Protein AF-A0A284R017-F1 (afdb_monomer)

Organism: Armillaria ostoyae (NCBI:txid47428)

Foldseek 3Di:
DLVPDLPPQLVVLLVVLVVLQVVCCVVVVDGPCQLSVLQSLLSSLVSSLLVLLVVLLCVVVCVVVVTRYVCVVCPPVSLVSSLVSLCSSLVSNVSSCVVVVHDPVSNVVSVVVSVLSVVLSVQADSNDNVSSVCSNVDCPVVVVVVVPD

Sequence (149 aa):
MKRVTHWPQAVLGLAFNWGALLGWSAVAGTTNWSVCLPLYAGGICWTLVYDTIYAHQDKNDDVTVGIRSTALLFGDHTRSILSGLSVASVSLISYAGILNSQAAPFYCGAGLGALQLARVLYETDFESRPSCWKGFVGYVEQRSDITSN

InterPro domains:
  IPR000537 UbiA prenyltransferase [PF01040] (1-136)
  IPR039653 Prenyltransferase [PTHR11048] (1-137)
  IPR039653 P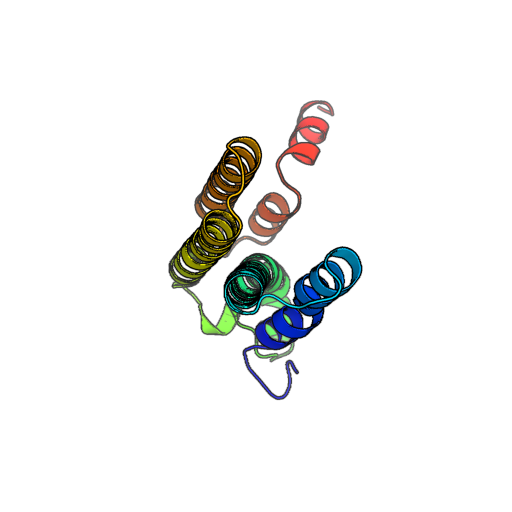renyltransferase [cd13959] (1-136)
  IPR044878 UbiA prenyltransferase superfamily [G3DSA:1.10.357.140] (1-37)

Structure (mmCIF, N/CA/C/O backbone):
data_AF-A0A284R017-F1
#
_entry.id   AF-A0A284R017-F1
#
loop_
_atom_site.group_PDB
_atom_site.id
_atom_site.type_symbol
_atom_site.label_atom_id
_atom_site.label_alt_id
_atom_site.label_comp_id
_atom_site.label_asym_id
_atom_site.label_entity_id
_atom_site.label_seq_id
_atom_site.pdbx_PDB_ins_code
_atom_site.Cartn_x
_atom_site.Cartn_y
_atom_site.Cartn_z
_atom_site.occupancy
_atom_site.B_iso_or_equiv
_atom_site.auth_seq_id
_atom_site.auth_comp_id
_atom_site.auth_asym_id
_atom_site.auth_atom_id
_atom_site.pdbx_PDB_model_num
ATOM 1 N N . MET A 1 1 ? -20.616 -8.095 0.391 1.00 56.44 1 MET A N 1
ATOM 2 C CA . MET A 1 1 ? -19.623 -9.018 0.995 1.00 56.44 1 MET A CA 1
ATOM 3 C C . MET A 1 1 ? -19.599 -9.028 2.516 1.00 56.44 1 MET A C 1
ATOM 5 O O . MET A 1 1 ? -19.394 -10.103 3.054 1.00 56.44 1 MET A O 1
ATOM 9 N N . LYS A 1 2 ? -19.878 -7.915 3.216 1.00 50.31 2 LYS A N 1
ATOM 10 C CA . LYS A 1 2 ? -19.912 -7.870 4.697 1.00 50.31 2 LYS A CA 1
ATOM 11 C C . LYS A 1 2 ? -20.845 -8.908 5.371 1.00 50.31 2 LYS A C 1
ATOM 13 O O . LYS A 1 2 ? -20.697 -9.210 6.544 1.00 50.31 2 LYS A O 1
ATOM 18 N N . ARG A 1 3 ? -21.801 -9.477 4.615 1.00 59.59 3 ARG A N 1
ATOM 19 C CA . ARG A 1 3 ? -22.713 -10.561 5.040 1.00 59.59 3 ARG A CA 1
ATOM 20 C C . ARG A 1 3 ? -22.215 -11.986 4.728 1.00 59.59 3 ARG A C 1
ATOM 22 O O . ARG A 1 3 ? -22.877 -12.940 5.104 1.00 59.59 3 ARG A O 1
ATOM 29 N N . VAL A 1 4 ? -21.095 -12.132 4.012 1.00 60.03 4 VAL A N 1
ATOM 30 C CA . VAL A 1 4 ? -20.580 -13.415 3.482 1.00 60.03 4 VAL A CA 1
ATOM 31 C C . VAL A 1 4 ? -19.119 -13.659 3.888 1.00 60.03 4 VAL A C 1
ATOM 33 O O . VAL A 1 4 ? -18.724 -14.800 4.086 1.00 60.03 4 VAL A O 1
ATOM 36 N N . THR A 1 5 ? -18.304 -12.609 4.039 1.00 60.84 5 THR A N 1
ATOM 37 C CA . THR A 1 5 ? -16.871 -12.719 4.363 1.00 60.84 5 THR A CA 1
ATOM 38 C C . THR A 1 5 ? -16.441 -11.600 5.316 1.00 60.84 5 THR A C 1
ATOM 40 O O . THR A 1 5 ? -16.956 -10.484 5.246 1.00 60.84 5 THR A O 1
ATOM 43 N N . HIS A 1 6 ? -15.481 -11.911 6.194 1.00 62.28 6 HIS A N 1
ATOM 44 C CA . HIS A 1 6 ? -14.837 -10.957 7.109 1.00 62.28 6 HIS A CA 1
ATOM 45 C C . HIS A 1 6 ? -13.808 -10.046 6.416 1.00 62.28 6 HIS A C 1
ATOM 47 O O . HIS A 1 6 ? -13.276 -9.145 7.050 1.00 62.28 6 HIS A O 1
ATOM 53 N N . TRP A 1 7 ? -13.541 -10.271 5.125 1.00 63.94 7 TRP A N 1
ATOM 54 C CA . TRP A 1 7 ? -12.548 -9.567 4.311 1.00 63.94 7 TRP A CA 1
ATOM 55 C C . TRP A 1 7 ? -13.193 -8.881 3.095 1.00 63.94 7 TRP A C 1
ATOM 57 O O . TRP A 1 7 ? -12.783 -9.132 1.958 1.00 63.94 7 TRP A O 1
ATOM 67 N N . PRO A 1 8 ? -14.211 -8.015 3.272 1.00 70.31 8 PRO A N 1
ATOM 68 C CA . PRO A 1 8 ? -14.759 -7.252 2.146 1.00 70.31 8 PRO A CA 1
ATOM 69 C C . PRO A 1 8 ? -13.668 -6.421 1.443 1.00 70.31 8 PRO A C 1
ATOM 71 O O . PRO A 1 8 ? -13.686 -6.264 0.224 1.00 70.31 8 PRO A O 1
ATOM 74 N N . GLN A 1 9 ? -12.679 -5.984 2.217 1.00 73.38 9 GLN A N 1
ATOM 75 C CA . GLN A 1 9 ? -11.556 -5.146 1.809 1.00 73.38 9 GLN A CA 1
ATOM 76 C C . GLN A 1 9 ? -10.626 -5.830 0.803 1.00 73.38 9 GLN A C 1
ATOM 78 O O . GLN A 1 9 ? -10.089 -5.181 -0.087 1.00 73.38 9 GLN A O 1
ATOM 83 N N . ALA A 1 10 ? -10.459 -7.155 0.899 1.00 75.75 10 ALA A N 1
ATOM 84 C CA . ALA A 1 10 ? -9.610 -7.899 -0.030 1.00 75.75 10 ALA A CA 1
ATOM 85 C C . ALA A 1 10 ? -10.193 -7.892 -1.447 1.00 75.75 10 ALA A C 1
ATOM 87 O O . ALA A 1 10 ? -9.468 -7.723 -2.422 1.00 75.75 10 ALA A O 1
ATOM 88 N N . VAL A 1 11 ? -11.516 -8.019 -1.569 1.00 80.62 11 VAL A N 1
ATOM 89 C CA . VAL A 1 11 ? -12.182 -7.976 -2.877 1.00 80.62 11 VAL A CA 1
ATOM 90 C C . VAL A 1 11 ? -12.226 -6.564 -3.438 1.00 80.62 11 VAL A C 1
ATOM 92 O O . VAL A 1 11 ? -12.041 -6.392 -4.641 1.00 80.62 11 VAL A O 1
ATOM 95 N N . LEU A 1 12 ? -12.392 -5.556 -2.579 1.00 81.56 12 LEU A N 1
ATOM 96 C CA . LEU A 1 12 ? -12.246 -4.164 -2.994 1.00 81.56 12 LEU A CA 1
ATOM 97 C C . LEU A 1 12 ? -10.828 -3.894 -3.520 1.00 81.56 12 LEU A C 1
ATOM 99 O O . LEU A 1 12 ? -10.679 -3.322 -4.596 1.00 81.56 12 LEU A O 1
ATOM 103 N N . GLY A 1 13 ? -9.802 -4.383 -2.818 1.00 79.50 13 GLY A N 1
ATOM 104 C CA . GLY A 1 13 ? -8.407 -4.300 -3.246 1.00 79.50 13 GLY A CA 1
ATOM 105 C C . GLY A 1 13 ? -8.163 -4.942 -4.606 1.00 79.50 13 GLY A C 1
ATOM 106 O O . GLY A 1 13 ? -7.541 -4.315 -5.461 1.00 79.50 13 GLY A O 1
ATOM 107 N N . LEU A 1 14 ? -8.695 -6.143 -4.842 1.00 84.69 14 LEU A N 1
ATOM 108 C CA . LEU A 1 14 ? -8.590 -6.817 -6.140 1.00 84.69 14 LEU A CA 1
ATOM 109 C C . LEU A 1 14 ? -9.257 -6.005 -7.263 1.00 84.69 14 LEU A C 1
ATOM 111 O O . LEU A 1 14 ? -8.658 -5.780 -8.311 1.00 84.69 14 LEU A O 1
ATOM 115 N N . ALA A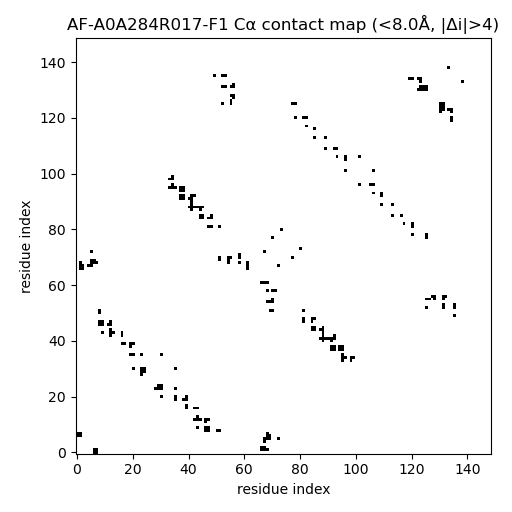 1 15 ? -10.482 -5.526 -7.040 1.00 86.19 15 ALA A N 1
ATOM 116 C CA . ALA A 1 15 ? -11.217 -4.777 -8.054 1.00 86.19 15 ALA A CA 1
ATOM 117 C C . ALA A 1 15 ? -10.543 -3.436 -8.391 1.00 86.19 15 ALA A C 1
ATOM 119 O O . ALA A 1 15 ? -10.408 -3.090 -9.563 1.00 86.19 15 ALA A O 1
ATOM 120 N N . PHE A 1 16 ? -10.093 -2.693 -7.376 1.00 84.56 16 PHE A N 1
ATOM 121 C CA . PHE A 1 16 ? -9.549 -1.347 -7.563 1.00 84.56 16 PHE A CA 1
ATOM 122 C C . PHE A 1 16 ? -8.141 -1.363 -8.169 1.00 84.56 16 PHE A C 1
ATOM 124 O O . PHE A 1 16 ? -7.828 -0.564 -9.051 1.00 84.56 16 PHE A O 1
ATOM 131 N N . ASN A 1 17 ? -7.295 -2.314 -7.759 1.00 89.88 17 ASN A N 1
ATOM 132 C CA . ASN A 1 17 ? -5.925 -2.401 -8.269 1.00 89.88 17 ASN A CA 1
ATOM 133 C C . ASN A 1 17 ? -5.845 -2.975 -9.688 1.00 89.88 17 ASN A C 1
ATOM 135 O O . ASN A 1 17 ? -4.788 -2.902 -10.315 1.00 89.88 17 ASN A O 1
ATOM 139 N N . TRP A 1 18 ? -6.949 -3.496 -10.238 1.00 90.00 18 TRP A N 1
ATOM 140 C CA . TRP A 1 18 ? -6.992 -4.019 -11.607 1.00 90.00 18 TRP A CA 1
ATOM 141 C C . TRP A 1 18 ? -6.566 -2.962 -12.640 1.00 90.00 18 TRP A C 1
ATOM 143 O O . TRP A 1 18 ? -5.974 -3.286 -13.672 1.00 90.00 18 TRP A O 1
ATOM 153 N N . GLY A 1 19 ? -6.778 -1.680 -12.319 1.00 89.00 19 GLY A N 1
ATOM 154 C CA . GLY A 1 19 ? -6.311 -0.545 -13.112 1.00 89.00 19 GLY A CA 1
ATOM 155 C C . GLY A 1 19 ? -4.799 -0.533 -13.366 1.00 89.00 19 GLY A C 1
ATOM 156 O O . GLY A 1 19 ? -4.385 -0.086 -14.430 1.00 89.00 19 GLY A O 1
ATOM 157 N N . ALA A 1 20 ? -3.971 -1.081 -12.467 1.00 89.69 20 ALA A N 1
ATOM 158 C CA . ALA A 1 20 ? -2.522 -1.170 -12.675 1.00 89.69 20 ALA A CA 1
ATOM 159 C C . ALA A 1 20 ? -2.160 -2.109 -13.841 1.00 89.69 20 ALA A C 1
ATOM 161 O O . ALA A 1 20 ? -1.275 -1.801 -14.640 1.00 89.69 20 ALA A O 1
ATOM 162 N N . LEU A 1 21 ? -2.877 -3.231 -13.974 1.00 92.19 21 LEU A N 1
ATOM 163 C CA . LEU A 1 21 ? -2.685 -4.190 -15.067 1.00 92.19 21 LEU A CA 1
ATOM 164 C C . LEU A 1 21 ? -3.164 -3.603 -16.398 1.00 92.19 21 LEU A C 1
ATOM 166 O O . LEU A 1 21 ? -2.461 -3.684 -17.407 1.00 92.19 21 LEU A O 1
ATOM 170 N N . LEU A 1 22 ? -4.343 -2.972 -16.379 1.00 92.75 22 LEU A N 1
ATOM 171 C CA . LEU A 1 22 ? -4.917 -2.323 -17.556 1.00 92.75 22 LEU A CA 1
ATOM 172 C C . LEU A 1 22 ? -4.037 -1.167 -18.036 1.00 92.75 22 LEU A C 1
ATOM 174 O O . LEU A 1 22 ? -3.693 -1.123 -19.214 1.00 92.75 22 LEU A O 1
ATOM 178 N N . GLY A 1 23 ? -3.615 -0.287 -17.125 1.00 92.94 23 GLY A N 1
ATOM 179 C CA . GLY A 1 23 ? -2.750 0.850 -17.432 1.00 92.94 23 GLY A CA 1
ATOM 180 C C . GLY A 1 23 ? -1.420 0.416 -18.040 1.00 92.94 23 GLY A C 1
ATOM 181 O O . GLY A 1 23 ? -1.000 0.977 -19.050 1.00 92.94 23 GLY A O 1
ATOM 182 N N . TRP A 1 24 ? -0.805 -0.640 -17.499 1.00 93.56 24 TRP A N 1
ATOM 183 C CA . TRP A 1 24 ? 0.393 -1.223 -18.098 1.00 93.56 24 TRP A CA 1
ATOM 184 C C . TRP A 1 24 ? 0.128 -1.718 -19.523 1.00 93.56 24 TRP A C 1
ATOM 186 O O . TRP A 1 24 ? 0.826 -1.321 -20.454 1.00 93.56 24 TRP A O 1
ATOM 196 N N . SER A 1 25 ? -0.893 -2.563 -19.704 1.00 92.62 25 SER A N 1
ATOM 197 C CA . SER A 1 25 ? -1.201 -3.156 -21.012 1.00 92.62 25 SER A CA 1
ATOM 198 C C . SER A 1 25 ? -1.534 -2.103 -22.073 1.00 92.62 25 SER A C 1
ATOM 200 O O . SER A 1 25 ? -1.135 -2.250 -23.226 1.00 92.62 25 SER A O 1
ATOM 202 N N . ALA A 1 26 ? -2.196 -1.014 -21.675 1.00 94.81 26 ALA A N 1
ATOM 203 C CA . ALA A 1 26 ? -2.575 0.076 -22.563 1.00 94.81 26 ALA A CA 1
ATOM 204 C C . ALA A 1 26 ? -1.363 0.864 -23.081 1.00 94.81 26 ALA A C 1
ATOM 206 O O . ALA A 1 26 ? -1.364 1.293 -24.231 1.00 94.81 26 ALA A O 1
ATOM 207 N N . VAL A 1 27 ? -0.329 1.045 -22.253 1.00 93.38 27 VAL A N 1
ATOM 208 C CA . VAL A 1 27 ? 0.874 1.809 -22.625 1.00 93.38 27 VAL A CA 1
ATOM 209 C C . VAL A 1 27 ? 1.919 0.925 -23.305 1.00 93.38 27 VAL A C 1
ATOM 211 O O . VAL A 1 27 ? 2.503 1.320 -24.309 1.00 93.38 27 VAL A O 1
ATOM 214 N N . ALA A 1 28 ? 2.167 -0.272 -22.770 1.00 91.38 28 ALA A N 1
ATOM 215 C CA . ALA A 1 28 ? 3.228 -1.162 -23.241 1.00 91.38 28 ALA A CA 1
ATOM 216 C C . ALA A 1 28 ? 2.782 -2.122 -24.361 1.00 91.38 28 ALA A C 1
ATOM 218 O O . ALA A 1 28 ? 3.617 -2.838 -24.914 1.00 91.38 28 ALA A O 1
ATOM 219 N N . GLY A 1 29 ? 1.477 -2.215 -24.650 1.00 90.62 29 GLY A N 1
ATOM 220 C CA . GLY A 1 29 ? 0.900 -3.154 -25.627 1.00 90.62 29 GLY A CA 1
ATOM 221 C C . GLY A 1 29 ? 1.045 -4.638 -25.257 1.00 90.62 29 GLY A C 1
ATOM 222 O O . GLY A 1 29 ? 0.623 -5.516 -26.004 1.00 90.62 29 GLY A O 1
ATOM 223 N N . THR A 1 30 ? 1.655 -4.931 -24.110 1.00 91.06 30 THR A N 1
ATOM 224 C CA . THR A 1 30 ? 1.939 -6.266 -23.573 1.00 91.06 30 THR A CA 1
ATOM 225 C C . THR A 1 30 ? 1.870 -6.205 -22.050 1.00 91.06 30 THR A C 1
ATOM 227 O O . THR A 1 30 ? 1.920 -5.119 -21.476 1.00 91.06 30 THR A O 1
ATOM 230 N N . THR A 1 31 ? 1.798 -7.352 -21.373 1.00 90.62 31 THR A N 1
ATOM 231 C CA . THR A 1 31 ? 1.811 -7.412 -19.904 1.00 90.62 31 THR A CA 1
ATOM 232 C C . THR A 1 31 ? 3.041 -8.166 -19.427 1.00 90.62 31 THR A C 1
ATOM 234 O O . THR A 1 31 ? 3.143 -9.379 -19.606 1.00 90.62 31 THR A O 1
ATOM 237 N N . ASN A 1 32 ? 3.977 -7.455 -18.794 1.00 93.00 32 ASN A N 1
ATOM 238 C CA . ASN A 1 32 ? 5.109 -8.094 -18.134 1.00 93.00 32 ASN A CA 1
ATOM 239 C C . ASN A 1 32 ? 4.682 -8.547 -16.735 1.00 93.00 32 ASN A C 1
ATOM 241 O O . ASN A 1 32 ? 4.743 -7.785 -15.770 1.00 93.00 32 ASN A O 1
ATOM 245 N N . TRP A 1 33 ? 4.256 -9.802 -16.625 1.00 93.50 33 TRP 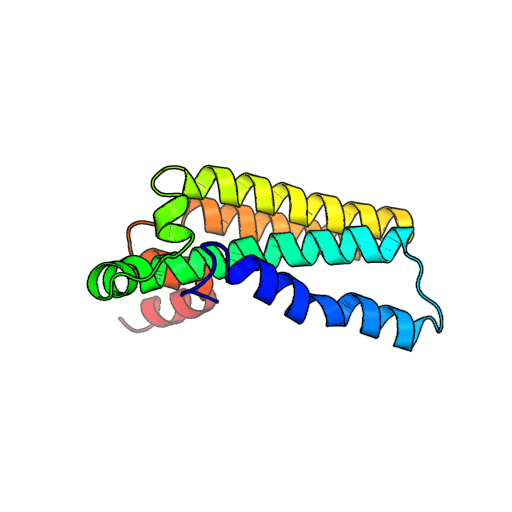A N 1
ATOM 246 C CA . TRP A 1 33 ? 3.741 -10.364 -15.376 1.00 93.50 33 TRP A CA 1
ATOM 247 C C . TRP A 1 33 ? 4.735 -10.305 -14.214 1.00 93.50 33 TRP A C 1
ATOM 249 O O . TRP A 1 33 ? 4.304 -10.122 -13.078 1.00 93.50 33 TRP A O 1
ATOM 259 N N . SER A 1 34 ? 6.042 -10.374 -14.478 1.00 94.06 34 SER A N 1
ATOM 260 C CA . SER A 1 34 ? 7.067 -10.274 -13.434 1.00 94.06 34 SER A CA 1
ATOM 261 C C . SER A 1 34 ? 7.067 -8.907 -12.746 1.00 94.06 34 SER A C 1
ATOM 263 O O . SER A 1 34 ? 7.334 -8.839 -11.554 1.00 94.06 34 SER A O 1
ATOM 265 N N . VAL A 1 35 ? 6.727 -7.830 -13.463 1.00 94.00 35 VAL A N 1
ATOM 266 C CA . VAL A 1 35 ? 6.608 -6.466 -12.908 1.00 94.00 35 VAL A CA 1
ATOM 267 C C . VAL A 1 35 ? 5.189 -6.202 -12.405 1.00 94.00 35 VAL A C 1
ATOM 269 O O . VAL A 1 35 ? 4.987 -5.667 -11.314 1.00 94.00 35 VAL A O 1
ATOM 272 N N . CYS A 1 36 ? 4.191 -6.592 -13.198 1.00 94.25 36 CYS A N 1
ATOM 273 C CA . CYS A 1 36 ? 2.792 -6.290 -12.934 1.00 94.25 36 CYS A CA 1
ATOM 274 C C . CYS A 1 36 ? 2.247 -7.018 -11.700 1.00 94.25 36 CYS A C 1
ATOM 276 O O . CYS A 1 36 ? 1.465 -6.424 -10.961 1.00 94.25 36 CYS A O 1
ATOM 278 N N . LEU A 1 37 ? 2.646 -8.272 -11.450 1.00 94.31 37 LEU A N 1
ATOM 279 C CA . LEU A 1 37 ? 2.138 -9.041 -10.307 1.00 94.31 37 LEU A CA 1
ATOM 280 C C . LEU A 1 37 ? 2.604 -8.472 -8.958 1.00 94.31 37 LEU A C 1
ATOM 282 O O . LEU A 1 37 ? 1.734 -8.240 -8.116 1.00 94.31 37 LEU A O 1
ATOM 286 N N . PRO A 1 38 ? 3.903 -8.183 -8.727 1.00 95.38 38 PRO A N 1
ATOM 287 C CA . PRO A 1 38 ? 4.326 -7.523 -7.495 1.00 95.38 38 PRO A CA 1
ATOM 288 C C . PRO A 1 38 ? 3.686 -6.145 -7.324 1.00 95.38 38 PRO A C 1
ATOM 290 O O . PRO A 1 38 ? 3.213 -5.833 -6.236 1.00 95.38 38 PRO A O 1
ATOM 293 N N . LEU A 1 39 ? 3.587 -5.347 -8.394 1.00 94.88 39 LEU A N 1
ATOM 294 C CA . LEU A 1 39 ? 2.941 -4.033 -8.335 1.00 94.88 39 LEU A CA 1
ATOM 295 C C . LEU A 1 39 ? 1.467 -4.142 -7.911 1.00 94.88 39 LEU A C 1
ATOM 297 O O . LEU A 1 39 ? 1.020 -3.427 -7.016 1.00 94.88 39 LEU A O 1
ATOM 301 N N . TYR A 1 40 ? 0.729 -5.069 -8.520 1.00 94.81 40 TYR A N 1
ATOM 302 C CA . TYR A 1 40 ? -0.673 -5.334 -8.211 1.00 94.81 40 TYR A CA 1
ATOM 303 C C . TYR A 1 40 ? -0.857 -5.843 -6.775 1.00 94.81 40 TYR A C 1
ATOM 305 O O . TYR A 1 40 ? -1.700 -5.330 -6.041 1.00 94.81 40 TYR A O 1
ATOM 313 N N . ALA A 1 41 ? -0.030 -6.797 -6.339 1.00 94.88 41 ALA A N 1
ATOM 314 C CA . ALA A 1 41 ? -0.051 -7.313 -4.973 1.00 94.88 41 ALA A CA 1
ATOM 315 C C . ALA A 1 41 ? 0.273 -6.221 -3.940 1.00 94.88 41 ALA A C 1
ATOM 317 O O . ALA A 1 41 ? -0.423 -6.102 -2.932 1.00 94.88 41 ALA A O 1
ATOM 318 N N . GLY A 1 42 ? 1.272 -5.376 -4.214 1.00 95.06 42 GLY A N 1
ATOM 319 C CA . GLY A 1 42 ? 1.621 -4.249 -3.353 1.00 95.06 42 GLY A CA 1
ATOM 320 C C . GLY A 1 42 ? 0.496 -3.218 -3.252 1.00 95.06 42 GLY A C 1
ATOM 321 O O . GLY A 1 42 ? 0.226 -2.711 -2.161 1.00 95.06 42 GLY A O 1
ATOM 322 N N . GLY A 1 43 ? -0.215 -2.973 -4.355 1.00 93.44 43 GLY A N 1
ATOM 323 C CA . GLY A 1 43 ? -1.421 -2.147 -4.382 1.00 93.44 43 GLY A CA 1
ATOM 324 C C . GLY A 1 43 ? -2.581 -2.733 -3.569 1.00 93.44 43 GLY A C 1
ATOM 325 O O . GLY A 1 43 ? -3.222 -2.017 -2.802 1.00 93.44 43 GLY A O 1
ATOM 326 N N . ILE A 1 44 ? -2.808 -4.050 -3.638 1.00 92.88 44 ILE A N 1
ATOM 327 C CA . ILE A 1 44 ? -3.817 -4.727 -2.803 1.00 92.88 44 ILE A CA 1
ATOM 328 C C . ILE A 1 44 ? -3.464 -4.600 -1.321 1.00 92.88 44 ILE A C 1
ATOM 330 O O . ILE A 1 44 ? -4.336 -4.276 -0.517 1.00 92.88 44 ILE A O 1
ATOM 334 N N . CYS A 1 45 ? -2.197 -4.820 -0.952 1.00 93.00 45 CYS A N 1
ATOM 335 C CA . CYS A 1 45 ? -1.736 -4.627 0.422 1.00 93.00 45 CYS A CA 1
ATOM 336 C C . CYS A 1 45 ? -1.991 -3.192 0.900 1.00 93.00 45 CYS A C 1
ATOM 338 O O . CYS A 1 45 ? -2.472 -3.009 2.015 1.00 93.00 45 CYS A O 1
ATOM 340 N N . TRP A 1 46 ? -1.748 -2.186 0.053 1.00 91.50 46 TRP A N 1
ATOM 341 C CA . TRP A 1 46 ? -2.077 -0.796 0.372 1.00 91.50 46 TRP A CA 1
ATOM 342 C C . TRP A 1 46 ? -3.581 -0.588 0.573 1.00 91.50 46 TRP A C 1
ATOM 344 O O . TRP A 1 46 ? -3.983 0.026 1.562 1.00 91.50 46 TRP A O 1
ATOM 354 N N . THR A 1 47 ? -4.417 -1.157 -0.301 1.00 90.81 47 THR A N 1
ATOM 355 C CA . THR A 1 47 ? -5.875 -1.099 -0.140 1.00 90.81 47 THR A CA 1
ATOM 356 C C . THR A 1 47 ? -6.345 -1.702 1.165 1.00 90.81 47 THR A C 1
ATOM 358 O O . THR A 1 47 ? -7.154 -1.093 1.857 1.00 90.81 47 THR A O 1
ATOM 361 N N . LEU A 1 48 ? -5.787 -2.843 1.560 1.00 88.75 48 LEU A N 1
ATOM 362 C CA . LEU A 1 48 ? -6.086 -3.428 2.861 1.00 88.75 48 LEU A CA 1
ATOM 363 C C . LEU A 1 48 ? -5.699 -2.490 4.011 1.00 88.75 48 LEU A C 1
ATOM 365 O O . LEU A 1 48 ? -6.438 -2.412 4.990 1.00 88.75 48 LEU A O 1
ATOM 369 N N . VAL A 1 49 ? -4.586 -1.758 3.901 1.00 88.50 49 VAL A N 1
ATOM 370 C CA . VAL A 1 49 ? -4.153 -0.823 4.946 1.00 88.50 49 VAL A CA 1
ATOM 371 C C . VAL A 1 49 ? -5.138 0.334 5.102 1.00 88.50 49 VAL A C 1
ATOM 373 O O . VAL A 1 49 ? -5.706 0.495 6.185 1.00 88.50 49 VAL A O 1
ATOM 376 N N . TYR A 1 50 ? -5.374 1.124 4.048 1.00 83.38 50 TYR A N 1
ATOM 377 C CA . TYR A 1 50 ? -6.218 2.317 4.184 1.00 83.38 50 TYR A CA 1
ATOM 378 C C . TYR A 1 50 ? -7.685 1.960 4.452 1.00 83.38 50 TYR A C 1
ATOM 380 O O . TYR A 1 50 ? -8.338 2.628 5.253 1.00 83.38 50 TYR A O 1
ATOM 388 N N . ASP A 1 51 ? -8.199 0.881 3.854 1.00 84.81 51 ASP A N 1
ATOM 389 C CA . ASP A 1 51 ? -9.589 0.459 4.048 1.00 84.81 51 ASP A CA 1
ATOM 390 C C . ASP A 1 51 ? -9.803 -0.091 5.468 1.00 84.81 51 ASP A C 1
ATOM 392 O O . ASP A 1 51 ? -10.896 0.011 6.020 1.00 84.81 51 ASP A O 1
ATOM 396 N N . THR A 1 52 ? -8.760 -0.635 6.117 1.00 83.56 5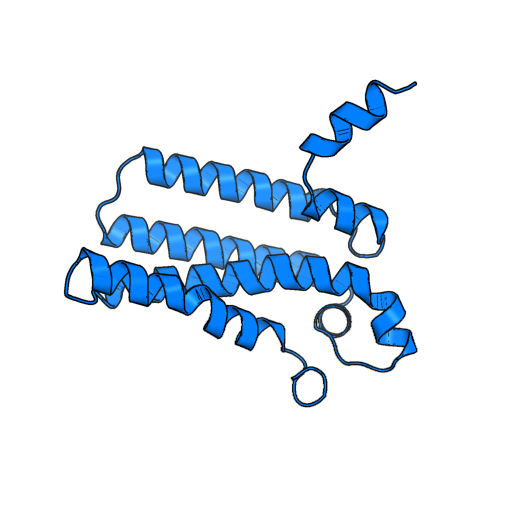2 THR A N 1
ATOM 397 C CA . THR A 1 52 ? -8.832 -1.054 7.532 1.00 83.56 52 THR A CA 1
ATOM 398 C C . THR A 1 52 ? -8.773 0.122 8.486 1.00 83.56 52 THR A C 1
ATOM 400 O O . THR A 1 52 ? -9.475 0.106 9.497 1.00 83.56 52 THR A O 1
ATOM 403 N N . ILE A 1 53 ? -7.995 1.158 8.170 1.00 81.94 53 ILE A N 1
ATOM 404 C CA . ILE A 1 53 ? -8.047 2.422 8.918 1.00 81.94 53 ILE A CA 1
ATOM 405 C C . ILE A 1 53 ? -9.463 3.008 8.826 1.00 81.94 53 ILE A C 1
ATOM 407 O O . ILE A 1 53 ? -10.021 3.431 9.837 1.00 81.94 53 ILE A O 1
ATOM 411 N N . TYR A 1 54 ? -10.078 2.969 7.640 1.00 75.94 54 TYR A N 1
ATOM 412 C CA . TYR A 1 54 ? -11.456 3.421 7.449 1.00 75.94 54 TYR A CA 1
ATOM 413 C C . TYR A 1 54 ? -12.463 2.561 8.227 1.00 75.94 54 TYR A C 1
ATOM 415 O O . TYR A 1 54 ? -13.308 3.090 8.940 1.00 75.94 54 TYR A O 1
ATOM 423 N N . ALA A 1 55 ? -12.310 1.236 8.206 1.00 77.44 55 ALA A N 1
ATOM 424 C CA . ALA A 1 55 ? -13.165 0.322 8.964 1.00 77.44 55 ALA A CA 1
ATOM 425 C C . ALA A 1 55 ? -13.136 0.555 10.489 1.00 77.44 55 ALA A C 1
ATOM 427 O O . ALA A 1 55 ? -14.111 0.242 11.170 1.00 77.44 55 ALA A O 1
ATOM 428 N N . HIS A 1 56 ? -12.054 1.119 11.042 1.00 78.19 56 HIS A N 1
ATOM 429 C CA . HIS A 1 56 ? -12.010 1.514 12.456 1.00 78.19 56 HIS A CA 1
ATOM 430 C C . HIS A 1 56 ? -12.881 2.739 12.759 1.00 78.19 56 HIS A C 1
ATOM 432 O O . HIS A 1 56 ? -13.399 2.856 13.869 1.00 78.19 56 HIS A O 1
ATOM 438 N N . GLN A 1 57 ? -13.124 3.611 11.777 1.00 75.94 57 GLN A N 1
ATOM 439 C CA . GLN A 1 57 ? -14.064 4.724 11.932 1.00 75.94 57 GLN A CA 1
ATOM 440 C C . GLN A 1 57 ? -15.498 4.214 12.084 1.00 75.94 57 GLN A C 1
ATOM 442 O O . GLN A 1 57 ? -16.249 4.732 12.906 1.00 75.94 57 GLN A O 1
ATOM 447 N N . ASP A 1 58 ? -15.855 3.141 11.386 1.00 73.00 58 ASP A N 1
ATOM 448 C CA . ASP A 1 58 ? -17.198 2.559 11.434 1.00 73.00 58 ASP A CA 1
ATOM 449 C C . ASP A 1 58 ? -17.362 1.499 12.541 1.00 73.00 58 ASP A C 1
ATOM 451 O O . ASP A 1 58 ? -18.465 1.000 12.744 1.00 73.00 58 ASP A O 1
ATOM 455 N N . LYS A 1 59 ? -16.307 1.196 13.320 1.00 72.62 59 LYS A N 1
ATOM 456 C CA . LYS A 1 59 ? -16.268 0.106 14.321 1.00 72.62 59 LYS A CA 1
ATOM 457 C C . LYS A 1 59 ? -17.472 0.103 15.272 1.00 72.62 59 LYS A C 1
ATOM 459 O O . LYS A 1 59 ? -18.108 -0.933 15.440 1.00 72.62 59 LYS A O 1
ATOM 464 N N . ASN A 1 60 ? -17.806 1.244 15.879 1.00 68.06 60 ASN A N 1
ATOM 465 C CA . ASN A 1 60 ? -18.901 1.334 16.858 1.00 68.06 60 ASN A CA 1
ATOM 466 C C . ASN A 1 60 ? -20.288 1.137 16.223 1.00 68.06 60 ASN A C 1
ATOM 468 O O . ASN A 1 60 ? -21.173 0.526 16.829 1.00 68.06 60 ASN A O 1
ATOM 472 N N . ASP A 1 61 ? -20.469 1.606 14.989 1.00 68.12 61 ASP A N 1
ATOM 473 C CA . ASP A 1 61 ? -21.736 1.456 14.274 1.00 68.12 61 ASP A CA 1
ATOM 474 C C . ASP A 1 61 ? -21.869 0.020 13.734 1.00 68.12 61 ASP A C 1
ATOM 476 O O . ASP A 1 61 ? -22.927 -0.596 13.867 1.00 68.12 61 ASP A O 1
ATOM 480 N N . ASP A 1 62 ? -20.775 -0.569 13.236 1.00 67.81 62 ASP A N 1
ATOM 481 C CA . ASP A 1 62 ? -20.706 -1.969 12.798 1.00 67.81 62 ASP A CA 1
ATOM 482 C C . ASP A 1 62 ? -21.007 -2.945 13.954 1.00 67.81 62 ASP A C 1
ATOM 484 O O . ASP A 1 62 ? -21.732 -3.925 13.750 1.00 67.81 62 ASP A O 1
ATOM 488 N N . VAL A 1 63 ? -20.526 -2.663 15.177 1.00 69.50 63 VAL A N 1
ATOM 489 C CA . VAL A 1 63 ? -20.865 -3.426 16.399 1.00 69.50 63 VAL A CA 1
ATOM 490 C C . VAL A 1 63 ? -22.358 -3.340 16.702 1.00 69.50 63 VAL A C 1
ATOM 492 O O . VAL A 1 63 ? -22.994 -4.364 16.952 1.00 69.50 63 VAL A O 1
ATOM 495 N N . THR A 1 64 ? -22.927 -2.135 16.640 1.00 64.19 64 THR A N 1
ATOM 496 C CA . THR A 1 64 ? -24.342 -1.888 16.959 1.00 64.19 64 THR A CA 1
ATOM 497 C C . THR A 1 64 ? -25.281 -2.599 15.979 1.00 64.19 64 THR A C 1
ATOM 499 O O . THR A 1 64 ? -26.347 -3.075 16.368 1.00 64.19 64 THR A O 1
ATOM 502 N N . VAL A 1 65 ? -24.875 -2.723 14.712 1.00 66.81 65 VAL A N 1
ATOM 503 C CA . VAL A 1 65 ? -25.663 -3.369 13.647 1.00 66.81 65 VAL A CA 1
ATOM 504 C C . VAL A 1 65 ? -25.301 -4.861 13.468 1.00 66.81 65 VAL A C 1
ATOM 506 O O . VAL A 1 65 ? -25.943 -5.572 12.692 1.00 66.81 65 VAL A O 1
ATOM 509 N N . GLY A 1 66 ? -24.311 -5.379 14.206 1.00 60.59 66 GLY A N 1
ATOM 510 C CA . GLY A 1 66 ? -23.909 -6.792 14.181 1.00 60.59 66 GLY A CA 1
ATOM 511 C C . GLY A 1 66 ? -23.206 -7.222 12.886 1.00 60.59 66 GLY A C 1
ATOM 512 O O . GLY A 1 66 ? -23.309 -8.380 12.469 1.00 60.59 66 GLY A O 1
ATOM 513 N N . ILE A 1 67 ? -22.519 -6.295 12.213 1.00 62.75 67 ILE A N 1
ATOM 514 C CA . ILE A 1 67 ? -21.847 -6.534 10.930 1.00 62.75 67 ILE A CA 1
ATOM 515 C C . ILE A 1 67 ? -20.384 -6.927 11.177 1.00 62.75 67 ILE A C 1
ATOM 517 O O . ILE A 1 67 ? -19.701 -6.395 12.045 1.00 62.75 67 ILE A O 1
ATOM 521 N N . ARG A 1 68 ? -19.882 -7.891 10.402 1.00 57.72 68 ARG A N 1
ATOM 522 C CA . ARG A 1 68 ? -18.503 -8.384 10.499 1.00 57.72 68 ARG A CA 1
ATOM 523 C C . ARG A 1 68 ? -17.552 -7.468 9.722 1.00 57.72 68 ARG A C 1
ATOM 525 O O . ARG A 1 68 ? -17.746 -7.267 8.524 1.00 57.72 68 ARG A O 1
ATOM 532 N N . SER A 1 69 ? -16.506 -6.982 10.388 1.00 59.84 69 SER A N 1
ATOM 533 C CA . SER A 1 69 ? -15.475 -6.105 9.816 1.00 59.84 69 SER A CA 1
ATOM 534 C C . SER A 1 69 ? -14.074 -6.558 10.246 1.00 59.84 69 SER A C 1
ATOM 536 O O . SER A 1 69 ? -13.919 -7.208 11.281 1.00 59.84 69 SER A O 1
ATOM 538 N N . THR A 1 70 ? -13.040 -6.238 9.473 1.00 58.56 70 THR A N 1
ATOM 539 C CA . THR A 1 70 ? -11.639 -6.536 9.826 1.00 58.56 70 THR A CA 1
ATOM 540 C C . THR A 1 70 ? -11.169 -5.766 11.051 1.00 58.56 70 THR A C 1
ATOM 542 O O . THR A 1 70 ? -10.351 -6.290 11.795 1.00 58.56 70 THR A O 1
ATOM 545 N N . ALA A 1 71 ? -11.740 -4.592 11.331 1.00 59.56 71 ALA A N 1
AT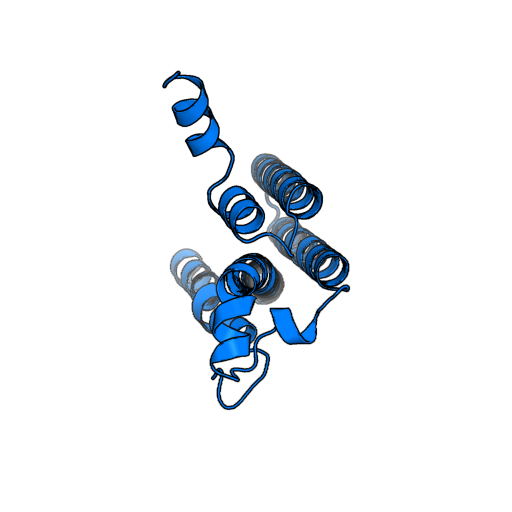OM 546 C CA . ALA A 1 71 ? -11.500 -3.875 12.585 1.00 59.56 71 ALA A CA 1
ATOM 547 C C . ALA A 1 71 ? -11.913 -4.704 13.819 1.00 59.56 71 ALA A C 1
ATOM 549 O O . ALA A 1 71 ? -11.219 -4.722 14.831 1.00 59.56 71 ALA A O 1
ATOM 550 N N . LEU A 1 72 ? -13.005 -5.470 13.707 1.00 59.09 72 LEU A N 1
ATOM 551 C CA . LEU A 1 72 ? -13.444 -6.415 14.741 1.00 59.09 72 LEU A CA 1
ATOM 552 C C . LEU A 1 72 ? -12.585 -7.684 14.784 1.00 59.09 72 LEU A C 1
ATOM 554 O O . LEU A 1 72 ? -12.417 -8.271 15.847 1.00 59.09 72 LEU A O 1
ATOM 558 N N . LEU A 1 73 ? -12.061 -8.118 13.634 1.00 65.69 73 LEU A N 1
ATOM 559 C CA . LEU A 1 73 ? -11.226 -9.317 13.530 1.00 65.69 73 LEU A CA 1
ATOM 560 C C . LEU A 1 73 ? -9.808 -9.091 14.072 1.00 65.69 73 LEU A C 1
ATOM 562 O O . LEU A 1 73 ? -9.235 -9.994 14.674 1.00 65.69 73 LEU A O 1
ATOM 566 N N . PHE A 1 74 ? -9.229 -7.915 13.824 1.00 69.19 74 PHE A N 1
ATOM 567 C CA . PHE A 1 74 ? -7.852 -7.602 14.196 1.00 69.19 74 PHE A CA 1
ATOM 568 C C . PHE A 1 74 ? -7.717 -7.094 15.630 1.00 69.19 74 PHE A C 1
ATOM 570 O O . PHE A 1 74 ? -6.669 -7.328 16.231 1.00 69.19 74 PHE A O 1
ATOM 577 N N . GLY A 1 75 ? -8.756 -6.458 16.187 1.00 70.62 75 GLY A N 1
ATOM 578 C CA . GLY A 1 75 ? -8.782 -6.013 17.583 1.00 70.62 75 GLY A CA 1
ATOM 579 C C . GLY A 1 75 ? -7.505 -5.261 17.971 1.00 70.62 75 GLY A C 1
ATOM 580 O O . GLY A 1 75 ? -7.044 -4.383 17.237 1.00 70.62 75 GLY A O 1
ATOM 581 N N . ASP A 1 76 ? -6.878 -5.683 19.069 1.00 74.44 76 ASP A N 1
ATOM 582 C CA . ASP A 1 76 ? -5.651 -5.078 19.609 1.00 74.44 76 ASP A CA 1
ATOM 583 C C . ASP A 1 76 ? -4.412 -5.282 18.710 1.00 74.44 76 ASP A C 1
ATOM 585 O O . ASP A 1 76 ? -3.409 -4.576 18.832 1.00 74.44 76 ASP A O 1
ATOM 589 N N . HIS A 1 77 ? -4.459 -6.227 17.764 1.00 80.62 77 HIS A N 1
ATOM 590 C CA . HIS A 1 77 ? -3.351 -6.527 16.850 1.00 80.62 77 HIS A CA 1
ATOM 591 C C . HIS A 1 77 ? -3.371 -5.700 15.561 1.00 80.62 77 HIS A C 1
ATOM 593 O O . HIS A 1 77 ? -2.444 -5.816 14.751 1.00 80.62 77 HIS A O 1
ATOM 599 N N . THR A 1 78 ? -4.376 -4.839 15.378 1.00 83.94 78 THR A N 1
ATOM 600 C CA . THR A 1 78 ? -4.554 -3.993 14.188 1.00 83.94 78 THR A CA 1
ATOM 601 C C . THR A 1 78 ? -3.265 -3.295 13.775 1.00 83.94 78 THR A C 1
ATOM 603 O O . THR A 1 78 ? -2.831 -3.425 12.631 1.00 83.94 78 THR A O 1
ATOM 606 N N . ARG A 1 79 ? -2.593 -2.609 14.706 1.00 83.75 79 ARG A N 1
ATOM 607 C CA . ARG A 1 79 ? -1.374 -1.852 14.391 1.00 83.75 79 ARG A CA 1
ATOM 608 C C . ARG A 1 79 ? -0.261 -2.745 13.832 1.00 83.75 79 ARG A C 1
ATOM 610 O O . ARG A 1 79 ? 0.410 -2.351 12.881 1.00 83.75 79 ARG A O 1
ATOM 617 N N . SER A 1 80 ? -0.081 -3.945 14.385 1.00 85.50 80 SER A N 1
ATOM 618 C CA . SER A 1 80 ? 0.953 -4.889 13.936 1.00 85.50 80 SER A CA 1
ATOM 619 C C . SER A 1 80 ? 0.652 -5.426 12.534 1.00 85.50 80 SER A C 1
ATOM 621 O O . SER A 1 80 ? 1.511 -5.400 11.652 1.00 85.50 80 SER A O 1
ATOM 623 N N . ILE A 1 81 ? -0.601 -5.823 12.291 1.00 88.06 81 ILE A N 1
ATOM 624 C CA . ILE A 1 81 ? -1.042 -6.360 10.997 1.00 88.06 81 ILE A CA 1
ATOM 625 C C . ILE A 1 81 ? -0.942 -5.294 9.904 1.00 88.06 81 ILE A C 1
ATOM 627 O O . ILE A 1 81 ? -0.392 -5.560 8.834 1.00 88.06 81 ILE A O 1
ATOM 631 N N . LEU A 1 82 ? -1.403 -4.071 10.181 1.00 89.81 82 LEU A N 1
ATOM 632 C CA . LEU A 1 82 ? -1.292 -2.965 9.232 1.00 89.81 82 LEU A CA 1
ATOM 633 C C . LEU A 1 82 ? 0.162 -2.588 8.966 1.00 89.81 82 LEU A C 1
ATOM 635 O O . LEU A 1 82 ? 0.510 -2.341 7.814 1.00 89.81 82 LEU A O 1
ATOM 639 N N . SER A 1 83 ? 1.028 -2.623 9.980 1.00 89.62 83 SER A N 1
ATOM 640 C CA . SER A 1 83 ? 2.468 -2.406 9.787 1.00 89.62 83 SER A CA 1
ATOM 641 C C . SER A 1 83 ? 3.067 -3.459 8.851 1.00 89.62 83 SER A C 1
ATOM 643 O O . SER A 1 83 ? 3.772 -3.107 7.906 1.00 89.62 83 SER A O 1
ATOM 645 N N . GLY A 1 84 ? 2.723 -4.738 9.039 1.00 93.00 84 GLY A N 1
ATOM 646 C CA . GLY A 1 84 ? 3.156 -5.825 8.156 1.00 93.00 84 GLY A CA 1
ATOM 647 C C . GLY A 1 84 ? 2.671 -5.656 6.713 1.00 93.00 84 GLY A C 1
ATOM 648 O O . GLY A 1 84 ? 3.471 -5.737 5.780 1.00 93.00 84 GLY A O 1
ATOM 649 N N . LEU A 1 85 ? 1.384 -5.348 6.517 1.00 92.44 85 LEU A N 1
ATOM 650 C CA . LEU A 1 85 ? 0.811 -5.087 5.189 1.00 92.44 85 LEU A CA 1
ATOM 651 C C . LEU A 1 85 ? 1.444 -3.869 4.507 1.00 92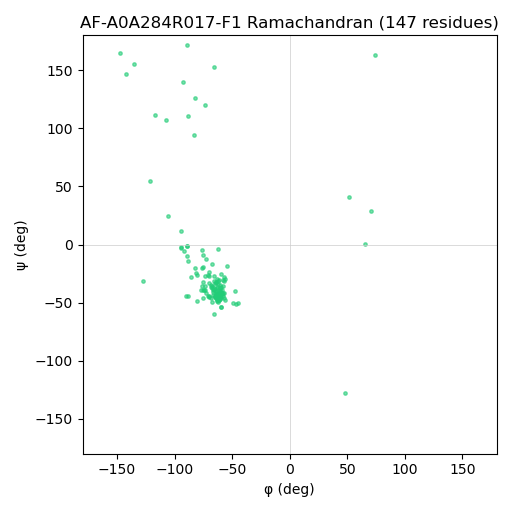.44 85 LEU A C 1
ATOM 653 O O . LEU A 1 85 ? 1.625 -3.862 3.292 1.00 92.44 85 LEU A O 1
ATOM 657 N N . SER A 1 86 ? 1.826 -2.862 5.283 1.00 92.88 86 SER A N 1
ATOM 658 C CA . SER A 1 86 ? 2.476 -1.656 4.771 1.00 92.88 86 SER A CA 1
ATOM 659 C C . SER A 1 86 ? 3.898 -1.922 4.302 1.00 92.88 86 SER A C 1
ATOM 661 O O . SER A 1 86 ? 4.276 -1.506 3.208 1.00 92.88 86 SER A O 1
ATOM 663 N N . VAL A 1 87 ? 4.671 -2.677 5.089 1.00 95.56 87 VAL A N 1
ATOM 664 C CA . VAL A 1 87 ? 6.005 -3.141 4.686 1.00 95.56 87 VAL A CA 1
ATOM 665 C C . VAL A 1 87 ? 5.904 -4.012 3.432 1.00 95.56 87 VAL A C 1
ATOM 667 O O . VAL A 1 87 ? 6.684 -3.835 2.494 1.00 95.56 87 VAL A O 1
ATOM 670 N N . ALA A 1 88 ? 4.915 -4.908 3.364 1.00 96.19 88 ALA A N 1
ATOM 671 C CA . ALA A 1 88 ? 4.659 -5.723 2.178 1.00 96.19 88 ALA A CA 1
ATOM 672 C C . ALA A 1 88 ? 4.316 -4.856 0.955 1.00 96.19 88 ALA A C 1
ATOM 674 O O . ALA A 1 88 ? 4.882 -5.051 -0.117 1.00 96.19 88 ALA A O 1
ATOM 675 N N . SER A 1 89 ? 3.455 -3.851 1.118 1.00 96.06 89 SER A N 1
ATOM 676 C CA . SER A 1 89 ? 3.085 -2.932 0.039 1.00 96.06 89 SER A CA 1
ATOM 677 C C . SER A 1 89 ? 4.298 -2.183 -0.526 1.00 96.06 89 SER A C 1
ATOM 679 O O . SER A 1 89 ? 4.577 -2.268 -1.724 1.00 96.06 89 SER A O 1
ATOM 681 N N . VAL A 1 90 ? 5.071 -1.515 0.336 1.00 96.38 90 VAL A N 1
ATOM 682 C CA . VAL A 1 90 ? 6.248 -0.731 -0.073 1.00 96.38 90 VAL A CA 1
ATOM 683 C C . VAL A 1 90 ? 7.323 -1.620 -0.697 1.00 96.38 90 VAL A C 1
ATOM 685 O O . VAL A 1 90 ? 7.915 -1.241 -1.711 1.00 96.38 90 VAL A O 1
ATOM 688 N N . SER A 1 91 ? 7.575 -2.804 -0.130 1.00 97.06 91 SER A N 1
ATOM 689 C CA . SER A 1 91 ? 8.587 -3.730 -0.656 1.00 97.06 91 SER A CA 1
ATOM 690 C C . SER A 1 91 ? 8.204 -4.285 -2.026 1.00 97.06 91 SER A C 1
ATOM 692 O O . SER A 1 91 ? 9.042 -4.288 -2.925 1.00 97.06 91 SER A O 1
ATOM 694 N N . LEU A 1 92 ? 6.943 -4.675 -2.231 1.00 97.12 92 LEU A N 1
ATOM 695 C CA . LEU A 1 92 ? 6.457 -5.189 -3.513 1.00 97.12 92 LEU A CA 1
ATOM 696 C C . LEU A 1 92 ? 6.453 -4.116 -4.610 1.00 97.12 92 LEU A C 1
ATOM 698 O O . LEU A 1 92 ? 6.880 -4.391 -5.733 1.00 97.12 92 LEU A O 1
ATOM 702 N N . ILE A 1 93 ? 6.048 -2.884 -4.284 1.00 96.31 93 ILE A N 1
ATOM 703 C CA . ILE A 1 93 ? 6.105 -1.746 -5.218 1.00 96.31 93 ILE A CA 1
ATOM 704 C C . ILE A 1 93 ? 7.561 -1.422 -5.578 1.00 96.31 93 ILE A C 1
ATOM 706 O O . ILE A 1 93 ? 7.890 -1.255 -6.753 1.00 96.31 93 ILE A O 1
ATOM 710 N N . SER A 1 94 ? 8.453 -1.387 -4.585 1.00 96.75 94 SER A N 1
ATOM 711 C CA . SER A 1 94 ? 9.882 -1.141 -4.815 1.00 96.75 94 SER A CA 1
ATOM 712 C C . SER A 1 94 ? 10.516 -2.251 -5.653 1.00 96.75 94 SER A C 1
ATOM 714 O O . SER A 1 94 ? 11.288 -1.966 -6.566 1.00 96.75 94 SER A O 1
ATOM 716 N N . TYR A 1 95 ? 10.146 -3.508 -5.401 1.00 97.19 95 TYR A N 1
ATOM 717 C CA . TYR A 1 95 ? 10.608 -4.662 -6.167 1.00 97.19 95 TYR A CA 1
ATOM 718 C C . TYR A 1 95 ? 10.151 -4.603 -7.630 1.00 97.19 95 TYR A C 1
ATOM 720 O O . TYR A 1 95 ? 10.967 -4.808 -8.528 1.00 97.19 95 TYR A O 1
ATOM 728 N N . ALA A 1 96 ? 8.894 -4.230 -7.894 1.00 96.06 96 ALA A N 1
ATOM 729 C CA . ALA A 1 96 ? 8.422 -3.968 -9.256 1.00 96.06 96 ALA A CA 1
ATOM 730 C C . ALA A 1 96 ? 9.237 -2.853 -9.940 1.00 96.06 96 ALA A C 1
ATOM 732 O O . ALA A 1 96 ? 9.577 -2.965 -11.118 1.00 96.06 96 ALA A O 1
ATOM 733 N N . GLY A 1 97 ? 9.606 -1.807 -9.191 1.00 95.25 97 GLY A N 1
ATOM 734 C CA . GLY A 1 97 ? 10.496 -0.746 -9.663 1.00 95.25 97 GLY A CA 1
ATOM 735 C C . GLY A 1 97 ? 11.880 -1.252 -10.071 1.00 95.25 97 GLY A C 1
ATOM 736 O O . GLY A 1 97 ? 12.371 -0.871 -11.134 1.00 95.25 97 GLY A O 1
ATOM 737 N N . ILE A 1 98 ? 12.473 -2.154 -9.281 1.00 96.50 98 ILE A N 1
ATOM 738 C CA . ILE A 1 98 ? 13.770 -2.782 -9.587 1.00 96.50 98 ILE A CA 1
ATOM 739 C C . ILE A 1 98 ? 13.664 -3.603 -10.874 1.00 96.50 98 ILE A C 1
ATOM 741 O O . ILE A 1 98 ? 14.482 -3.439 -11.777 1.00 96.50 98 ILE A O 1
ATOM 745 N N . LEU A 1 99 ? 12.625 -4.435 -10.993 1.00 95.56 99 LEU A N 1
ATOM 746 C CA . LEU A 1 99 ? 12.396 -5.260 -12.183 1.00 95.56 99 LEU A CA 1
ATOM 747 C C . LEU A 1 99 ? 12.152 -4.425 -13.447 1.00 95.56 99 LEU A C 1
ATOM 749 O O . LEU A 1 99 ? 12.505 -4.858 -14.541 1.00 95.56 99 LEU A O 1
ATOM 753 N N . ASN A 1 100 ? 11.592 -3.222 -13.302 1.00 94.75 100 ASN A N 1
ATOM 754 C CA . ASN A 1 100 ? 11.385 -2.287 -14.404 1.00 94.75 100 ASN A CA 1
ATOM 755 C C . ASN A 1 100 ? 12.510 -1.248 -14.569 1.00 94.75 100 ASN A C 1
ATOM 757 O O . ASN A 1 100 ? 12.334 -0.276 -15.301 1.00 94.75 100 ASN A O 1
ATOM 761 N N . SER A 1 101 ? 13.650 -1.416 -13.888 1.00 94.88 101 SER A N 1
ATOM 762 C CA . SER A 1 101 ? 14.798 -0.494 -13.957 1.00 94.88 101 SER A CA 1
ATOM 763 C C . SER A 1 101 ? 14.434 0.980 -13.707 1.00 94.88 101 SER A C 1
ATOM 765 O O . SER A 1 101 ? 14.920 1.880 -14.391 1.00 94.88 101 SER A O 1
ATOM 767 N N . GLN A 1 102 ? 13.552 1.239 -12.737 1.00 94.81 102 GLN A N 1
ATOM 768 C CA . GLN A 1 102 ? 13.131 2.600 -12.399 1.00 94.81 102 GLN A CA 1
ATOM 769 C C . GLN A 1 102 ? 14.279 3.439 -11.821 1.00 94.81 102 GLN A C 1
ATOM 771 O O . GLN A 1 102 ? 15.205 2.919 -11.201 1.00 94.81 102 GLN A O 1
ATOM 776 N N . ALA A 1 103 ? 14.200 4.759 -12.008 1.00 95.12 103 ALA A N 1
ATOM 777 C CA . ALA A 1 103 ? 15.220 5.708 -11.559 1.00 95.12 103 ALA A CA 1
ATOM 778 C C . ALA A 1 103 ? 14.986 6.216 -10.121 1.00 95.12 103 ALA A C 1
ATOM 780 O O . ALA A 1 103 ? 13.928 6.015 -9.526 1.00 95.12 103 ALA A O 1
ATOM 781 N N . ALA A 1 104 ? 15.967 6.950 -9.582 1.00 94.12 104 ALA A N 1
ATOM 782 C CA . ALA A 1 104 ? 15.944 7.499 -8.222 1.00 94.12 104 ALA A CA 1
ATOM 783 C C . ALA A 1 104 ? 14.639 8.230 -7.819 1.00 94.12 104 ALA A C 1
ATOM 785 O O . ALA A 1 104 ? 14.179 7.995 -6.702 1.00 94.12 104 ALA A O 1
ATOM 786 N N . PRO A 1 105 ? 13.981 9.042 -8.679 1.00 96.12 105 PRO A N 1
ATOM 787 C CA . PRO A 1 105 ? 12.733 9.714 -8.304 1.00 96.12 105 PRO A CA 1
ATOM 788 C C . PRO A 1 105 ? 11.615 8.759 -7.865 1.00 96.12 105 PRO A C 1
ATOM 790 O O . PRO A 1 105 ? 10.873 9.077 -6.937 1.00 96.12 105 PRO A O 1
ATOM 793 N N . PHE A 1 106 ? 11.523 7.576 -8.481 1.00 94.81 106 PHE A N 1
ATOM 794 C CA . PHE A 1 106 ? 10.543 6.555 -8.109 1.00 94.81 106 PHE A CA 1
ATOM 795 C C . PHE A 1 106 ? 10.765 6.073 -6.670 1.00 94.81 106 PHE A C 1
ATOM 797 O O . PHE A 1 106 ? 9.832 6.054 -5.868 1.00 94.81 106 PHE A O 1
ATOM 804 N N . TYR A 1 107 ? 12.012 5.749 -6.317 1.00 94.81 107 TYR A N 1
ATOM 805 C CA . TYR A 1 107 ? 12.355 5.279 -4.974 1.00 94.81 107 TYR A CA 1
ATOM 806 C C . TYR A 1 107 ? 12.260 6.385 -3.924 1.00 94.81 107 TYR A C 1
ATOM 808 O O . TYR A 1 107 ? 11.8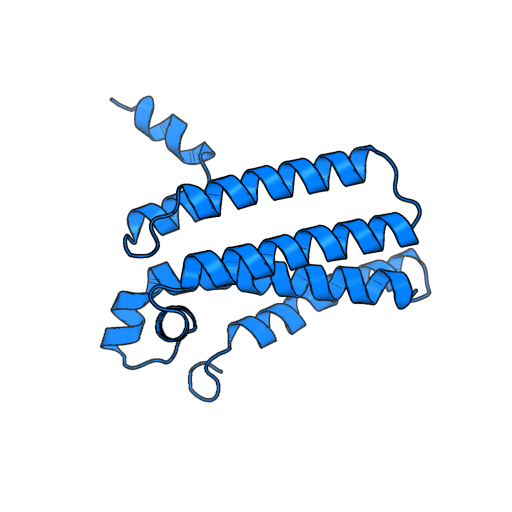52 6.111 -2.798 1.00 94.81 107 TYR A O 1
ATOM 816 N N . CYS A 1 108 ? 12.564 7.635 -4.283 1.00 96.06 108 CYS A N 1
ATOM 817 C CA . CYS A 1 108 ? 12.304 8.778 -3.409 1.00 96.06 108 CYS A CA 1
ATOM 818 C C . CYS A 1 108 ? 10.806 8.900 -3.100 1.00 96.06 108 CYS A C 1
ATOM 820 O O . CYS A 1 108 ? 10.434 9.048 -1.939 1.00 96.06 108 CYS A O 1
ATOM 822 N N . GLY A 1 109 ? 9.941 8.776 -4.114 1.00 95.06 109 GLY A N 1
ATOM 823 C CA . GLY A 1 109 ? 8.488 8.772 -3.932 1.00 95.06 109 GLY A CA 1
ATOM 824 C C . GLY A 1 109 ? 8.006 7.616 -3.051 1.00 95.06 109 GLY A C 1
ATOM 825 O O . GLY A 1 109 ? 7.253 7.840 -2.105 1.00 95.06 109 GLY A O 1
ATOM 826 N N . ALA A 1 110 ? 8.494 6.397 -3.301 1.00 93.38 110 ALA A N 1
ATOM 827 C CA . ALA A 1 110 ? 8.183 5.228 -2.476 1.00 93.38 110 ALA A CA 1
ATOM 828 C C . ALA A 1 110 ? 8.647 5.407 -1.018 1.00 93.38 110 ALA A C 1
ATOM 830 O O . ALA A 1 110 ? 7.908 5.077 -0.093 1.00 93.38 110 ALA A O 1
ATOM 831 N N . GLY A 1 111 ? 9.834 5.984 -0.806 1.00 94.44 111 GLY A N 1
ATOM 832 C CA . GLY A 1 111 ? 10.372 6.294 0.518 1.00 94.44 111 GLY A CA 1
ATOM 833 C C . GLY A 1 111 ? 9.552 7.349 1.262 1.00 94.44 111 GLY A C 1
ATOM 834 O O . GLY A 1 111 ? 9.223 7.155 2.430 1.00 94.44 111 GLY A O 1
ATOM 835 N N . LEU A 1 112 ? 9.153 8.431 0.586 1.00 94.62 112 LEU A N 1
ATOM 836 C CA . LEU A 1 112 ? 8.255 9.441 1.158 1.00 94.62 112 LEU A CA 1
ATOM 837 C C . LEU A 1 112 ? 6.892 8.841 1.521 1.00 94.62 112 LEU A C 1
ATOM 839 O O . LEU A 1 112 ? 6.383 9.101 2.610 1.00 94.62 112 LEU A O 1
ATOM 843 N N . GLY A 1 113 ? 6.337 7.995 0.650 1.00 91.56 113 GLY A N 1
ATOM 844 C CA . GLY A 1 113 ? 5.112 7.248 0.928 1.00 91.56 113 GLY A CA 1
ATOM 845 C C . GLY A 1 113 ? 5.256 6.346 2.154 1.00 91.56 113 GLY A C 1
ATOM 846 O O . GLY A 1 113 ? 4.407 6.378 3.038 1.00 91.56 113 GLY A O 1
ATOM 847 N N . ALA A 1 114 ? 6.362 5.607 2.261 1.00 92.44 114 ALA A N 1
ATOM 848 C CA . ALA A 1 114 ? 6.647 4.749 3.408 1.00 92.44 114 ALA A CA 1
ATOM 849 C C . ALA A 1 114 ? 6.765 5.540 4.720 1.00 92.44 114 ALA A C 1
ATOM 851 O O . ALA A 1 114 ? 6.214 5.120 5.735 1.00 92.44 114 ALA A O 1
ATOM 852 N N . LEU A 1 115 ? 7.434 6.697 4.700 1.00 92.25 115 LEU A N 1
ATOM 853 C CA . LEU A 1 115 ? 7.553 7.584 5.862 1.00 92.25 115 LEU A CA 1
ATOM 854 C C . LEU A 1 115 ? 6.195 8.144 6.290 1.00 92.25 115 LEU A C 1
ATOM 856 O O . LEU A 1 115 ? 5.859 8.105 7.474 1.00 92.25 115 LEU A O 1
ATOM 860 N N . GLN A 1 116 ? 5.402 8.625 5.330 1.00 90.31 116 GLN A N 1
ATOM 861 C CA . GLN A 1 116 ? 4.047 9.109 5.587 1.00 90.31 116 GLN A CA 1
ATOM 862 C C . GLN A 1 116 ? 3.189 8.010 6.218 1.00 90.31 116 GLN A C 1
ATOM 864 O O . GLN A 1 116 ? 2.477 8.247 7.191 1.00 90.31 116 GLN A O 1
ATOM 869 N N . LEU A 1 117 ? 3.283 6.794 5.692 1.00 87.94 117 LEU A N 1
ATOM 870 C CA . LEU A 1 117 ? 2.494 5.663 6.147 1.00 87.94 117 LEU A CA 1
ATOM 871 C C . LEU A 1 117 ? 2.931 5.203 7.549 1.00 87.94 117 LEU A C 1
ATOM 873 O O . LEU A 1 117 ? 2.091 5.031 8.432 1.00 87.94 117 LEU A O 1
ATOM 877 N N . ALA A 1 118 ? 4.240 5.103 7.796 1.00 88.62 118 ALA A N 1
ATOM 878 C CA . ALA A 1 118 ? 4.785 4.807 9.120 1.00 88.62 118 ALA A CA 1
ATOM 879 C C . ALA A 1 118 ? 4.319 5.831 10.164 1.00 88.62 118 ALA A C 1
ATOM 881 O O . ALA A 1 118 ? 3.920 5.455 11.267 1.00 88.62 118 ALA A O 1
ATOM 882 N N . ARG A 1 119 ? 4.302 7.117 9.797 1.00 86.94 119 ARG A N 1
ATOM 883 C CA . ARG A 1 119 ? 3.781 8.186 10.649 1.00 86.94 119 ARG A CA 1
ATOM 884 C C . ARG A 1 119 ? 2.293 8.005 10.946 1.00 86.94 119 ARG A C 1
ATOM 886 O O . ARG A 1 119 ? 1.920 8.028 12.114 1.00 86.94 119 ARG A O 1
ATOM 893 N N . VAL A 1 120 ? 1.463 7.778 9.923 1.00 86.25 120 VAL A N 1
ATOM 894 C CA . VAL A 1 120 ? 0.016 7.550 10.093 1.00 86.25 120 VAL A CA 1
ATOM 895 C C . VAL A 1 120 ? -0.236 6.374 11.034 1.00 86.25 120 VAL A C 1
ATOM 897 O O . VAL A 1 120 ? -1.004 6.514 11.981 1.00 86.25 120 VAL A O 1
ATOM 900 N N . LEU A 1 121 ? 0.442 5.240 10.846 1.00 85.88 121 LEU A N 1
ATOM 901 C CA . LEU A 1 121 ? 0.275 4.077 11.725 1.00 85.88 121 LEU A CA 1
ATOM 902 C C . LEU A 1 121 ? 0.767 4.324 13.153 1.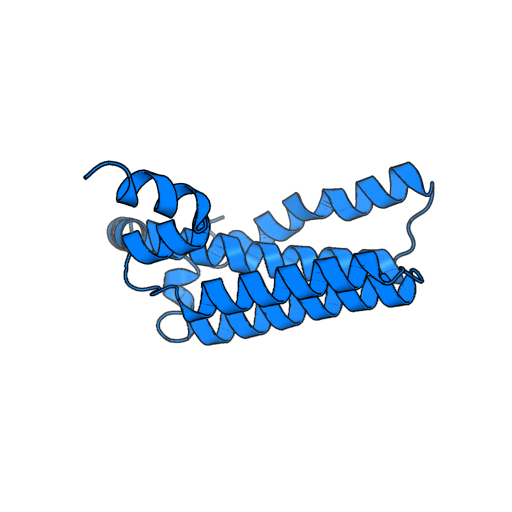00 85.88 121 LEU A C 1
ATOM 904 O O . LEU A 1 121 ? 0.220 3.736 14.085 1.00 85.88 121 LEU A O 1
ATOM 908 N N . TYR A 1 122 ? 1.789 5.165 13.332 1.00 83.75 122 TYR A N 1
ATOM 909 C CA . TYR A 1 122 ? 2.321 5.495 14.649 1.00 83.75 122 TYR A CA 1
ATOM 910 C C . TYR A 1 122 ? 1.409 6.457 15.425 1.00 83.75 122 TYR A C 1
ATOM 912 O O . TYR A 1 122 ? 1.131 6.212 16.601 1.00 83.75 122 TYR A O 1
ATOM 920 N N . GLU A 1 123 ? 0.931 7.516 14.770 1.00 81.81 123 GLU A N 1
ATOM 921 C CA . GLU A 1 123 ? 0.118 8.578 15.377 1.00 81.81 123 GLU A CA 1
ATOM 922 C C . GLU A 1 123 ? -1.364 8.194 15.516 1.00 81.81 123 GLU A C 1
ATOM 924 O O . GLU A 1 123 ? -2.037 8.697 16.414 1.00 81.81 123 GLU A O 1
ATOM 929 N N . THR A 1 124 ? -1.876 7.294 14.668 1.00 78.62 124 THR A N 1
ATOM 930 C CA . THR A 1 124 ? -3.295 6.911 14.701 1.00 78.62 124 THR A CA 1
ATOM 931 C C . THR A 1 124 ? -3.596 6.032 15.908 1.00 78.62 124 THR A C 1
ATOM 933 O O . THR A 1 124 ? -3.069 4.924 16.058 1.00 78.62 124 THR A O 1
ATOM 936 N N . ASP A 1 125 ? -4.499 6.522 16.746 1.00 77.31 125 ASP A N 1
ATOM 937 C CA . ASP A 1 125 ? -5.153 5.735 17.782 1.00 77.31 125 ASP A CA 1
ATOM 938 C C . ASP A 1 125 ? -6.401 5.080 17.180 1.00 77.31 125 ASP A C 1
ATOM 940 O O . ASP A 1 125 ? -7.367 5.759 16.835 1.00 77.31 125 ASP A O 1
ATOM 944 N N . PHE A 1 126 ? -6.350 3.759 17.023 1.00 76.88 126 PHE A N 1
ATOM 945 C CA . PHE A 1 126 ? -7.384 2.968 16.354 1.00 76.88 126 PHE A CA 1
ATOM 946 C C . PHE A 1 126 ? -8.669 2.810 17.179 1.00 76.88 126 PHE A C 1
ATOM 948 O O . PHE A 1 126 ? -9.694 2.413 16.627 1.00 76.88 126 PHE A O 1
ATOM 955 N N . GLU A 1 127 ? -8.642 3.154 18.469 1.00 70.62 127 GLU A N 1
ATOM 956 C CA . GLU A 1 127 ? -9.838 3.172 19.320 1.00 70.62 127 GLU A CA 1
ATOM 957 C C . GLU A 1 127 ? -10.565 4.528 19.275 1.00 70.62 127 GLU A C 1
ATOM 959 O O . GLU A 1 127 ? -11.727 4.642 19.673 1.00 70.62 127 GLU A O 1
ATOM 964 N N . SER A 1 128 ? -9.914 5.567 18.741 1.00 72.50 128 SER A N 1
ATOM 965 C CA . SER A 1 128 ? -10.435 6.930 18.702 1.00 72.50 128 SER A CA 1
ATOM 966 C C . SER A 1 128 ? -10.866 7.327 17.289 1.00 72.50 128 SER A C 1
ATOM 968 O O . SER A 1 128 ? -10.043 7.644 16.429 1.00 72.50 128 SER A O 1
ATOM 970 N N . ARG A 1 129 ? -12.1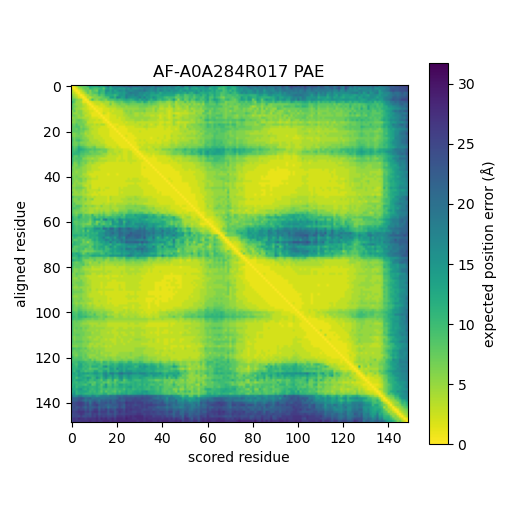88 7.403 17.065 1.00 71.25 129 ARG A N 1
ATOM 971 C CA . ARG A 1 129 ? -12.801 7.889 15.809 1.00 71.25 129 ARG A CA 1
ATOM 972 C C . ARG A 1 129 ? -12.147 9.181 15.269 1.00 71.25 129 ARG A C 1
ATOM 974 O O . ARG A 1 129 ? -11.749 9.191 14.102 1.00 71.25 129 ARG A O 1
ATOM 981 N N . PRO A 1 130 ? -11.972 10.251 16.077 1.00 75.00 130 PRO A N 1
ATOM 982 C CA . PRO A 1 130 ? -11.317 11.480 15.619 1.00 75.00 130 PRO A CA 1
ATOM 983 C C . PRO A 1 130 ? -9.855 11.291 15.199 1.00 75.00 130 PRO A C 1
ATOM 985 O O . PRO A 1 130 ? -9.375 12.004 14.321 1.00 75.00 130 PRO A O 1
ATOM 988 N N . SER A 1 131 ? -9.134 10.355 15.823 1.00 72.56 131 SER A N 1
ATOM 989 C CA . SER A 1 131 ? -7.735 10.065 15.489 1.00 72.56 131 SER A CA 1
ATOM 990 C C . SER A 1 131 ? -7.623 9.337 14.147 1.00 72.56 131 SER A C 1
ATOM 992 O O . SER A 1 131 ? -6.819 9.726 13.301 1.00 72.56 131 SER A O 1
ATOM 994 N N . CYS A 1 132 ? -8.509 8.369 13.884 1.00 71.50 132 CYS A N 1
ATOM 995 C CA . CYS A 1 132 ? -8.598 7.702 12.581 1.00 71.50 132 CYS A CA 1
ATOM 996 C C . CYS A 1 132 ? -8.945 8.670 11.441 1.00 71.50 132 CYS A C 1
ATOM 998 O O . CYS A 1 132 ? -8.355 8.578 10.365 1.00 71.50 132 CYS A O 1
ATOM 1000 N N . TRP A 1 133 ? -9.856 9.623 11.675 1.00 71.56 133 TRP A N 1
ATOM 1001 C CA . TRP A 1 133 ? -10.167 10.664 10.688 1.00 71.56 133 TRP A CA 1
ATOM 1002 C C . TRP A 1 133 ? -8.952 11.554 10.390 1.00 71.56 133 TRP A C 1
ATOM 1004 O O . TRP A 1 133 ? -8.632 11.799 9.228 1.00 71.56 133 TRP A O 1
ATOM 1014 N N . LYS A 1 134 ? -8.212 11.971 11.427 1.00 75.00 134 LYS A N 1
ATOM 1015 C CA . LYS A 1 134 ? -6.970 12.753 11.270 1.00 75.00 134 LYS A CA 1
ATOM 1016 C C . LYS A 1 134 ? -5.899 11.995 10.486 1.00 75.00 134 LYS A C 1
ATOM 1018 O O . LYS A 1 134 ? -5.272 12.570 9.598 1.00 75.00 134 LYS A O 1
ATOM 1023 N N . GLY A 1 135 ? -5.719 10.707 10.778 1.00 69.75 135 GLY A N 1
ATOM 1024 C CA . GLY A 1 135 ? -4.808 9.840 10.029 1.00 69.75 135 GLY A CA 1
ATOM 1025 C C . GLY A 1 135 ? -5.192 9.694 8.551 1.00 69.75 135 GLY A C 1
ATOM 1026 O O . GLY A 1 135 ? -4.309 9.554 7.709 1.00 69.75 135 GLY A O 1
ATOM 1027 N N . PHE A 1 136 ? -6.489 9.771 8.231 1.00 67.50 136 PHE A N 1
ATOM 1028 C CA . PHE A 1 136 ? -7.015 9.644 6.869 1.00 67.50 136 PHE A CA 1
ATOM 1029 C C . PHE A 1 136 ? -6.892 10.931 6.036 1.00 67.50 136 PHE A C 1
ATOM 1031 O O . PHE A 1 136 ? -6.411 10.877 4.907 1.00 67.50 136 PHE A O 1
ATOM 1038 N N . VAL A 1 137 ? -7.306 12.084 6.575 1.00 71.06 137 VAL A N 1
ATOM 1039 C CA . VAL A 1 137 ? -7.281 13.373 5.847 1.00 71.06 137 VAL A CA 1
ATOM 1040 C C . VAL A 1 137 ? -5.856 13.925 5.716 1.00 71.06 137 VAL A C 1
ATOM 1042 O O . VAL A 1 137 ? -5.530 14.625 4.758 1.00 71.06 137 VAL A O 1
ATOM 1045 N N . GLY A 1 138 ? -4.974 13.571 6.653 1.00 60.84 138 GLY A N 1
ATOM 1046 C CA . GLY A 1 138 ? -3.628 14.122 6.722 1.00 60.84 138 GLY A CA 1
ATOM 1047 C C . GLY A 1 138 ? -3.608 15.569 7.232 1.00 60.84 138 GLY A C 1
ATOM 1048 O O . GLY A 1 138 ? -4.609 16.281 7.254 1.00 60.84 138 GLY A O 1
ATOM 1049 N N . TYR A 1 139 ? -2.426 16.022 7.653 1.00 50.97 139 TYR A N 1
ATOM 1050 C CA . TYR A 1 139 ? -2.205 17.291 8.368 1.00 50.97 139 TYR A CA 1
ATOM 1051 C C . TYR A 1 139 ? -2.583 18.581 7.601 1.00 50.97 139 TYR A C 1
ATOM 1053 O O . TYR A 1 139 ? -2.463 19.667 8.171 1.00 50.97 139 TYR A O 1
ATOM 1061 N N . VAL A 1 140 ? -3.005 18.512 6.331 1.00 47.81 140 VAL A N 1
ATOM 1062 C CA . VAL A 1 140 ? -3.337 19.703 5.521 1.00 47.81 140 VAL A CA 1
ATOM 1063 C C . VAL A 1 140 ? -4.518 20.476 6.125 1.00 47.81 140 VAL A C 1
ATOM 1065 O O . VAL A 1 140 ? -4.456 21.700 6.192 1.00 47.81 140 VAL A O 1
ATOM 1068 N N . GLU A 1 141 ? -5.507 19.778 6.689 1.00 45.00 141 GLU A N 1
ATOM 1069 C CA . GLU A 1 141 ? -6.659 20.386 7.382 1.00 45.00 141 GLU A CA 1
ATOM 1070 C C . GLU A 1 141 ? -6.299 20.934 8.780 1.00 45.00 141 GLU A C 1
ATOM 1072 O O . GLU A 1 141 ? -6.986 21.770 9.357 1.00 45.00 141 GLU A O 1
ATOM 1077 N N . GLN A 1 142 ? -5.183 20.483 9.355 1.00 44.56 142 GLN A N 1
ATOM 1078 C CA . GLN A 1 142 ? -4.800 20.827 10.727 1.00 44.56 142 GLN A CA 1
ATOM 1079 C C . GLN A 1 142 ? -4.241 22.250 10.841 1.00 44.56 142 GLN A C 1
ATOM 1081 O O . GLN A 1 142 ? -4.214 22.825 11.928 1.00 44.56 142 GLN A O 1
ATOM 1086 N N . ARG A 1 143 ? -3.786 22.830 9.723 1.00 42.53 143 ARG A N 1
ATOM 1087 C CA . ARG A 1 143 ? -3.269 24.202 9.690 1.00 42.53 143 ARG A CA 1
ATOM 1088 C C . ARG A 1 143 ? -4.384 25.247 9.618 1.00 42.53 143 ARG A C 1
ATOM 1090 O O . ARG A 1 143 ? -4.147 26.358 10.077 1.00 42.53 143 ARG A O 1
ATOM 1097 N N . SER A 1 144 ? -5.570 24.905 9.107 1.00 46.09 144 SER A N 1
ATOM 1098 C CA . SER A 1 144 ? -6.726 25.814 9.078 1.00 46.09 144 SER A CA 1
ATOM 1099 C C . SER A 1 144 ? -7.359 26.005 10.457 1.00 46.09 144 SER A C 1
ATOM 1101 O O . SER A 1 144 ? -7.655 27.145 10.812 1.00 46.09 144 SER A O 1
ATOM 1103 N N . ASP A 1 145 ? -7.449 24.949 11.273 1.00 50.28 145 ASP A N 1
ATOM 1104 C CA . ASP A 1 145 ? -8.037 25.023 12.625 1.00 50.28 145 ASP A CA 1
ATOM 1105 C C . ASP A 1 145 ? -7.168 25.802 13.631 1.00 50.28 145 ASP A C 1
ATOM 1107 O O . ASP A 1 145 ? -7.665 26.339 14.618 1.00 50.28 145 ASP A O 1
ATOM 1111 N N . ILE A 1 146 ? -5.855 25.893 13.391 1.00 51.47 146 ILE A N 1
ATOM 1112 C CA . ILE A 1 146 ? -4.923 26.649 14.250 1.00 51.47 146 ILE A CA 1
ATOM 1113 C C . ILE A 1 146 ? -4.934 28.149 13.904 1.00 51.47 146 ILE A C 1
ATOM 1115 O O . ILE A 1 146 ? -4.548 28.974 14.725 1.00 51.47 146 ILE A O 1
ATOM 1119 N N . THR A 1 147 ? -5.397 28.524 12.708 1.00 51.94 147 THR A N 1
ATOM 1120 C CA . THR A 1 147 ? -5.497 29.930 12.274 1.00 51.94 147 THR A CA 1
ATOM 1121 C C . THR A 1 147 ? -6.866 30.567 12.517 1.00 51.94 147 THR A C 1
ATOM 1123 O O . THR A 1 147 ? -7.041 31.745 12.220 1.00 51.94 147 THR A O 1
ATOM 1126 N N . SER A 1 148 ? -7.831 29.813 13.047 1.00 49.44 148 SER A N 1
ATOM 1127 C CA . SER A 1 148 ? -9.199 30.272 13.318 1.00 49.44 148 SER A CA 1
ATOM 1128 C C . SER A 1 148 ? -9.495 30.509 14.805 1.00 49.44 148 SER A C 1
ATOM 1130 O O . SER A 1 148 ? -10.657 30.427 15.202 1.00 49.44 148 SER A O 1
ATOM 1132 N N . ASN A 1 149 ? -8.471 30.779 15.622 1.00 41.53 149 ASN A N 1
ATOM 1133 C CA . ASN A 1 149 ? -8.617 31.148 17.034 1.00 41.53 149 ASN A CA 1
ATOM 1134 C C . ASN A 1 149 ? -7.880 32.456 17.332 1.00 41.53 149 ASN A C 1
ATOM 1136 O O . ASN A 1 149 ? -6.672 32.523 17.009 1.00 41.53 149 ASN A O 1
#

Solvent-accessible surface area (backbone atoms only — not comparable to full-atom values): 7974 Å² total; per-residue (Å²): 90,54,90,80,39,58,55,48,47,58,55,51,15,56,64,64,34,46,52,59,55,50,55,44,29,72,73,67,76,47,77,60,58,84,35,45,50,36,35,37,51,12,44,26,30,42,36,41,40,58,50,41,51,51,39,33,56,44,41,70,59,33,59,75,71,71,52,52,43,51,43,72,71,38,53,93,49,40,66,60,53,40,50,52,32,46,54,47,14,53,50,26,39,50,48,19,34,59,74,65,68,59,56,69,69,59,55,51,51,52,49,53,50,49,53,53,48,54,46,35,64,67,72,34,40,73,89,39,51,72,36,35,50,48,49,68,73,40,71,76,65,58,59,57,68,67,70,73,116

Secondary structure (DSSP, 8-state):
-TTT-S-HHHHHHHHHHHHHHHHHHHHHSS--HHHHHHHHHHHHHHHHHHHHHHHHHSHHHHHHHT---HHHHHGGGHHHHHHHHHHHHHHHHHHHHHHTT--HHHHHHHHHHHHHHHHHHHH--TT-HHHHHHHHH-TTTHHHHHS--

Radius of gyration: 17.3 Å; Cα contacts (8 Å, |Δi|>4): 146; chains: 1; bounding box: 42×45×45 Å

pLDDT: mean 80.58, std 15.13, range [41.53, 97.19]

Mean predicted aligned error: 7.98 Å

Nearest PDB structures (foldseek):
  7bpu-assembly2_B  TM=7.003E-01  e=3.436E-01  Methanocaldococcus jannaschii DSM 2661